Protein AF-X6MS01-F1 (afdb_monomer_lite)

Structure (mmCIF, N/CA/C/O backbone):
data_AF-X6MS01-F1
#
_entry.id   AF-X6MS01-F1
#
loop_
_atom_site.group_PDB
_atom_site.id
_atom_site.type_symbol
_atom_site.label_atom_id
_atom_site.label_alt_id
_atom_site.label_comp_id
_atom_site.label_asym_id
_a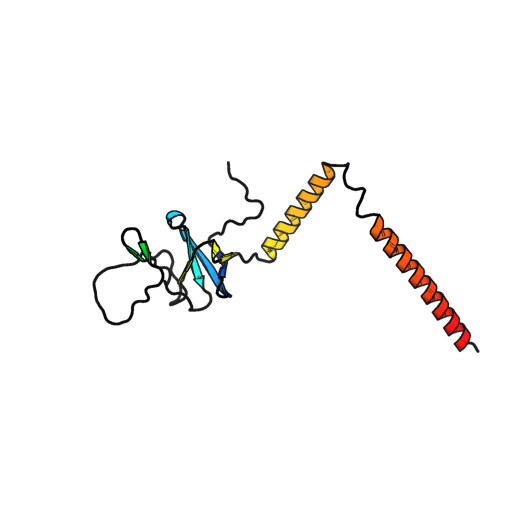tom_site.label_entity_id
_atom_site.label_seq_id
_atom_site.pdbx_PDB_ins_code
_atom_site.Cartn_x
_atom_site.Cartn_y
_atom_site.Cartn_z
_atom_site.occupancy
_atom_site.B_iso_or_equiv
_atom_site.auth_seq_id
_atom_site.auth_comp_id
_atom_site.auth_asym_id
_atom_site.auth_atom_id
_atom_site.pdbx_PDB_model_num
ATOM 1 N N . MET A 1 1 ? 0.093 26.700 7.034 1.00 31.91 1 MET A N 1
ATOM 2 C CA . MET A 1 1 ? -1.036 26.117 7.789 1.00 31.91 1 MET A CA 1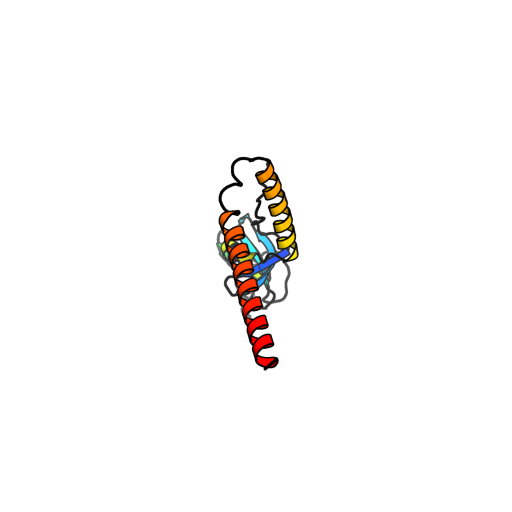
ATOM 3 C C . MET A 1 1 ? -1.090 24.646 7.420 1.00 31.91 1 MET A C 1
ATOM 5 O O . MET A 1 1 ? -1.590 24.318 6.355 1.00 31.91 1 MET A O 1
ATOM 9 N N . TYR A 1 2 ? -0.451 23.788 8.216 1.00 30.64 2 TYR A N 1
ATOM 10 C CA . TYR A 1 2 ? -0.435 22.348 7.961 1.00 30.64 2 TYR A CA 1
ATOM 11 C C . TYR A 1 2 ? -1.832 21.813 8.274 1.00 30.64 2 TYR A C 1
ATOM 13 O O . TYR A 1 2 ? -2.292 21.924 9.411 1.00 30.64 2 TYR A O 1
ATOM 21 N N . LYS A 1 3 ? -2.545 21.325 7.255 1.00 30.72 3 LYS A N 1
ATOM 22 C CA . LYS A 1 3 ? -3.757 20.538 7.476 1.00 30.72 3 LYS A CA 1
ATOM 23 C C . LYS A 1 3 ? -3.295 19.266 8.175 1.00 30.72 3 LYS A C 1
ATOM 25 O O . LYS A 1 3 ? -2.623 18.446 7.568 1.00 30.72 3 LYS A O 1
ATOM 30 N N . ILE A 1 4 ? -3.593 19.150 9.462 1.00 35.94 4 ILE A N 1
ATOM 31 C CA . ILE A 1 4 ? -3.446 17.886 10.175 1.00 35.94 4 ILE A CA 1
ATOM 32 C C . ILE A 1 4 ? -4.498 16.974 9.547 1.00 35.94 4 ILE A C 1
ATOM 34 O O . ILE A 1 4 ? -5.683 17.199 9.781 1.00 35.94 4 ILE A O 1
ATOM 38 N N . ASP A 1 5 ? -4.094 16.037 8.686 1.00 46.25 5 ASP A N 1
ATOM 39 C CA . ASP A 1 5 ? -4.987 14.988 8.193 1.00 46.25 5 ASP A CA 1
ATOM 40 C C . ASP A 1 5 ? -5.315 14.069 9.383 1.00 46.25 5 ASP A C 1
ATOM 42 O O . ASP A 1 5 ? -4.438 13.327 9.838 1.00 46.25 5 ASP A O 1
ATOM 46 N N . PRO A 1 6 ? -6.537 14.126 9.948 1.00 44.81 6 PRO A N 1
ATOM 47 C CA . PRO A 1 6 ? -6.868 13.404 11.175 1.00 44.81 6 PRO A CA 1
ATOM 48 C C . PRO A 1 6 ? -6.828 11.879 10.999 1.00 44.81 6 PRO A C 1
ATOM 50 O O . PRO A 1 6 ? -6.819 11.153 11.993 1.00 44.81 6 PRO A O 1
ATOM 53 N N . TYR A 1 7 ? -6.767 11.386 9.758 1.00 52.34 7 TYR A N 1
ATOM 54 C CA . TYR A 1 7 ? -6.706 9.958 9.455 1.00 52.34 7 TYR A CA 1
ATOM 55 C C . TYR A 1 7 ? -5.285 9.461 9.141 1.00 52.34 7 TYR A C 1
ATOM 57 O O . TYR A 1 7 ? -5.039 8.249 9.201 1.00 52.34 7 TYR A O 1
ATOM 65 N N . ASN A 1 8 ? -4.326 10.371 8.912 1.00 57.28 8 ASN A N 1
ATOM 66 C CA . ASN A 1 8 ? -2.990 10.058 8.393 1.00 57.28 8 ASN A CA 1
ATOM 67 C C . ASN A 1 8 ? -3.093 9.094 7.193 1.00 57.28 8 ASN A C 1
ATOM 69 O O . ASN A 1 8 ? -2.622 7.948 7.244 1.00 57.28 8 ASN A O 1
ATOM 73 N N . THR A 1 9 ? -3.853 9.534 6.187 1.00 61.75 9 THR A N 1
ATOM 74 C CA . THR A 1 9 ? -4.124 8.809 4.935 1.00 61.75 9 THR A CA 1
ATOM 75 C C . THR A 1 9 ? -3.009 9.023 3.923 1.00 61.75 9 THR A C 1
ATOM 77 O O . THR A 1 9 ? -2.893 8.264 2.962 1.00 61.75 9 THR A O 1
ATOM 80 N N . GLU A 1 10 ? -2.203 10.064 4.132 1.00 72.69 10 GLU A N 1
ATOM 81 C CA . GLU A 1 10 ? -1.017 10.318 3.336 1.00 72.69 10 GLU A CA 1
ATOM 82 C C . GLU A 1 10 ? -0.037 9.164 3.500 1.00 72.69 10 GLU A C 1
ATOM 84 O O . GLU A 1 10 ? 0.295 8.709 4.594 1.00 72.69 10 GLU A O 1
ATOM 89 N N . VAL A 1 11 ? 0.351 8.649 2.348 1.00 81.06 11 VAL A N 1
ATOM 90 C CA . VAL A 1 11 ? 1.223 7.507 2.206 1.00 81.06 11 VAL A CA 1
ATOM 91 C C . VAL A 1 11 ? 2.662 8.014 2.279 1.00 81.06 11 VAL A C 1
ATOM 93 O O . VAL A 1 11 ? 3.044 8.895 1.509 1.00 81.06 11 VAL A O 1
ATOM 96 N N . THR A 1 12 ? 3.454 7.466 3.196 1.00 87.75 12 THR A N 1
ATOM 97 C CA . THR A 1 12 ? 4.813 7.930 3.493 1.00 87.75 12 THR A CA 1
ATOM 98 C C . THR A 1 12 ? 5.867 6.862 3.212 1.00 87.75 12 THR A C 1
ATOM 100 O O . THR A 1 12 ? 5.582 5.668 3.111 1.00 87.75 12 THR A O 1
ATOM 103 N N . GLU A 1 13 ? 7.118 7.290 3.045 1.00 89.56 13 GLU A N 1
ATOM 104 C CA . GLU A 1 13 ? 8.241 6.365 2.898 1.00 89.56 13 GLU A CA 1
ATOM 105 C C . GLU A 1 13 ? 8.383 5.471 4.138 1.00 89.56 13 GLU A C 1
ATOM 107 O O . GLU A 1 13 ? 8.325 5.933 5.276 1.00 89.56 13 GLU A O 1
ATOM 112 N N . GLY A 1 14 ? 8.578 4.173 3.909 1.00 88.38 14 GLY A N 1
ATOM 113 C CA . GLY A 1 14 ? 8.641 3.151 4.951 1.00 88.38 14 GLY A CA 1
ATOM 114 C C . GLY A 1 14 ? 7.295 2.522 5.313 1.00 88.38 14 GLY A C 1
ATOM 115 O O . GLY A 1 14 ? 7.298 1.486 5.980 1.00 88.38 14 GLY A O 1
ATOM 116 N N . ASP A 1 15 ? 6.166 3.069 4.849 1.00 89.62 15 ASP A N 1
ATOM 117 C CA . ASP A 1 15 ? 4.865 2.434 5.058 1.00 89.62 15 ASP A CA 1
ATOM 118 C C . ASP A 1 15 ? 4.795 1.067 4.370 1.00 89.62 15 ASP A C 1
ATOM 120 O O . ASP A 1 15 ? 5.249 0.880 3.235 1.00 89.62 15 ASP A O 1
ATOM 124 N N . VAL A 1 16 ? 4.174 0.113 5.063 1.00 90.31 16 VAL A N 1
ATOM 125 C CA . VAL A 1 16 ? 3.817 -1.183 4.490 1.00 90.31 16 VAL A CA 1
ATOM 126 C C . VAL A 1 16 ? 2.505 -1.022 3.735 1.00 90.31 16 VAL A C 1
ATOM 128 O O . VAL A 1 16 ? 1.527 -0.479 4.256 1.00 90.31 16 VAL A O 1
ATOM 131 N N . VAL A 1 17 ? 2.469 -1.508 2.503 1.00 91.94 17 VAL A N 1
ATOM 132 C CA . VAL A 1 17 ? 1.311 -1.403 1.621 1.00 91.94 17 VAL A CA 1
ATOM 133 C C . VAL A 1 17 ? 0.954 -2.740 1.000 1.00 91.94 17 VAL A C 1
ATOM 135 O O . VAL A 1 17 ? 1.810 -3.583 0.730 1.00 91.94 17 VAL A O 1
ATOM 138 N N . LEU A 1 18 ? -0.339 -2.906 0.750 1.00 91.12 18 LEU A N 1
ATOM 139 C CA . LEU A 1 18 ? -0.907 -3.981 -0.040 1.00 91.12 18 LEU A CA 1
ATOM 140 C C . LEU A 1 18 ? -1.267 -3.432 -1.420 1.00 91.12 18 LEU A C 1
ATOM 142 O O . LEU A 1 18 ? -1.999 -2.448 -1.531 1.00 91.12 18 LEU A O 1
ATOM 146 N N . LEU A 1 19 ? -0.763 -4.063 -2.471 1.00 88.50 19 LEU A N 1
ATOM 147 C CA . LEU A 1 19 ? -1.147 -3.762 -3.842 1.00 88.50 19 LEU A CA 1
ATOM 148 C C . LEU A 1 19 ? -2.464 -4.463 -4.187 1.00 88.50 19 LEU A C 1
ATOM 150 O O . LEU A 1 19 ? -2.806 -5.510 -3.635 1.00 88.50 19 LEU A O 1
ATOM 154 N N . SER A 1 20 ? -3.160 -3.938 -5.194 1.00 78.00 20 SER A N 1
ATOM 155 C CA . SER A 1 20 ? -4.381 -4.551 -5.748 1.00 78.00 20 SER A CA 1
ATOM 156 C C . SER A 1 20 ? -4.183 -6.005 -6.217 1.00 78.00 20 SER A C 1
ATOM 158 O O . SER A 1 20 ? -5.127 -6.789 -6.236 1.00 78.00 20 SER A O 1
ATOM 160 N N . SER A 1 21 ? -2.948 -6.388 -6.555 1.00 77.75 21 SER A N 1
ATOM 161 C CA . SER A 1 21 ? -2.541 -7.752 -6.918 1.00 77.75 21 SER A CA 1
ATOM 162 C C . SER A 1 21 ? -2.315 -8.689 -5.721 1.00 77.75 21 SER A C 1
ATOM 164 O O . SER A 1 21 ? -1.787 -9.780 -5.911 1.00 77.75 21 SER A O 1
ATOM 166 N N . GLN A 1 22 ? -2.676 -8.274 -4.500 1.00 81.75 22 GLN A N 1
ATOM 167 C CA . GLN A 1 22 ? -2.389 -8.969 -3.234 1.00 81.75 22 GLN A CA 1
ATOM 168 C C . GLN A 1 22 ? -0.894 -9.076 -2.887 1.00 81.75 22 GLN A C 1
ATOM 170 O O . GLN A 1 22 ? -0.530 -9.742 -1.921 1.00 81.75 22 GLN A O 1
ATOM 175 N N . ALA A 1 23 ? -0.023 -8.393 -3.632 1.00 88.50 23 ALA A N 1
ATOM 176 C CA . ALA A 1 23 ? 1.387 -8.296 -3.289 1.00 88.50 23 ALA A CA 1
ATOM 177 C C . ALA A 1 23 ? 1.583 -7.313 -2.127 1.00 88.50 23 ALA A C 1
ATOM 179 O O . ALA A 1 23 ? 1.001 -6.227 -2.116 1.00 88.50 23 ALA A O 1
ATOM 180 N N . ILE A 1 24 ? 2.423 -7.682 -1.165 1.00 92.81 24 ILE A N 1
ATOM 181 C CA . ILE A 1 24 ? 2.811 -6.817 -0.050 1.00 92.81 24 ILE A CA 1
ATOM 182 C C . ILE A 1 24 ? 4.160 -6.181 -0.377 1.00 92.81 24 ILE A C 1
ATOM 184 O O . ILE A 1 24 ? 5.047 -6.818 -0.954 1.00 92.81 24 ILE A O 1
ATOM 188 N N . GLY A 1 25 ? 4.321 -4.916 -0.009 1.00 92.88 25 GLY A N 1
ATOM 189 C CA . GLY A 1 25 ? 5.578 -4.207 -0.169 1.00 92.88 25 GLY A CA 1
ATOM 190 C C . GLY A 1 25 ? 5.742 -3.065 0.817 1.00 92.88 25 GLY A C 1
ATOM 191 O O . GLY A 1 25 ? 4.850 -2.757 1.606 1.00 92.88 25 GLY A O 1
ATOM 192 N N . ILE A 1 26 ? 6.910 -2.443 0.756 1.00 93.19 26 ILE A N 1
ATOM 193 C CA . ILE A 1 26 ? 7.267 -1.263 1.536 1.00 93.19 26 ILE A CA 1
ATOM 194 C C . ILE A 1 26 ? 7.555 -0.101 0.603 1.00 93.19 26 ILE A C 1
ATOM 196 O O . ILE A 1 26 ? 8.189 -0.259 -0.445 1.00 93.19 26 ILE A O 1
ATOM 200 N N . ILE A 1 27 ? 7.107 1.084 0.984 1.00 93.69 27 ILE A N 1
ATOM 201 C CA . ILE A 1 27 ? 7.335 2.280 0.182 1.00 93.69 27 ILE A CA 1
ATOM 202 C C . ILE A 1 27 ? 8.769 2.737 0.353 1.00 93.69 27 ILE A C 1
ATOM 204 O O . ILE A 1 27 ? 9.251 2.929 1.469 1.00 93.69 27 ILE A O 1
ATOM 208 N N . ARG A 1 28 ? 9.454 2.922 -0.771 1.00 93.44 28 ARG A N 1
ATOM 209 C CA . ARG A 1 28 ? 10.830 3.418 -0.813 1.00 93.44 28 ARG A CA 1
ATOM 210 C C . ARG A 1 28 ? 10.920 4.864 -1.253 1.00 93.44 28 ARG A C 1
ATOM 212 O O . ARG A 1 28 ? 11.859 5.536 -0.858 1.00 93.44 28 ARG A O 1
ATOM 219 N N . THR A 1 29 ? 9.989 5.316 -2.088 1.00 91.38 29 THR A N 1
ATOM 220 C CA . THR A 1 29 ? 10.001 6.680 -2.615 1.00 91.38 29 THR A CA 1
ATOM 221 C C . THR A 1 29 ? 8.606 7.110 -3.056 1.00 91.38 29 THR A C 1
ATOM 223 O O . THR A 1 29 ? 7.817 6.287 -3.530 1.00 91.38 29 THR A O 1
ATOM 226 N N . VAL A 1 30 ? 8.312 8.403 -2.946 1.00 89.69 30 VAL A N 1
ATOM 227 C CA . VAL A 1 30 ? 7.090 9.019 -3.476 1.00 89.69 30 VAL A CA 1
ATOM 228 C C . VAL A 1 30 ? 7.482 10.085 -4.498 1.00 89.69 30 VAL A C 1
ATOM 230 O O . VAL A 1 30 ? 8.241 11.004 -4.206 1.00 89.69 30 VAL A O 1
ATOM 233 N N . LEU A 1 31 ? 6.978 9.958 -5.725 1.00 85.50 31 LEU A N 1
ATOM 234 C CA . LEU A 1 31 ? 7.238 10.883 -6.825 1.00 85.50 31 LEU A CA 1
ATOM 235 C C . LEU A 1 31 ? 5.998 11.747 -7.047 1.00 85.50 31 LEU A C 1
ATOM 237 O O . LEU A 1 31 ? 5.147 11.426 -7.878 1.00 85.50 31 LEU A O 1
ATOM 241 N N . GLU A 1 32 ? 5.912 12.869 -6.336 1.00 80.44 32 GLU A N 1
ATOM 242 C CA . GLU A 1 32 ? 4.779 13.803 -6.431 1.00 80.44 32 GLU A CA 1
ATOM 243 C C . GLU A 1 32 ? 4.571 14.334 -7.856 1.00 80.44 32 GLU A C 1
ATOM 245 O O . GLU A 1 32 ? 3.446 14.393 -8.351 1.00 80.44 32 GLU A O 1
ATOM 250 N N . THR A 1 33 ? 5.663 14.655 -8.555 1.00 77.06 33 THR A N 1
ATOM 251 C CA . THR A 1 33 ? 5.632 15.212 -9.918 1.00 77.06 33 THR A CA 1
ATOM 252 C C . THR A 1 33 ? 5.064 14.247 -10.952 1.00 77.06 33 THR A C 1
ATOM 254 O O . THR A 1 33 ? 4.485 14.683 -11.944 1.00 77.06 33 THR A O 1
ATOM 257 N N . ALA A 1 34 ? 5.219 12.944 -10.723 1.00 77.56 34 ALA A N 1
ATOM 258 C CA . ALA A 1 34 ? 4.733 11.892 -11.606 1.00 77.56 34 ALA A CA 1
ATOM 259 C C . ALA A 1 34 ? 3.487 11.175 -11.053 1.00 77.56 34 ALA A C 1
ATOM 261 O O . ALA A 1 34 ? 2.941 10.318 -11.741 1.00 77.56 34 ALA A O 1
ATOM 262 N N . GLN A 1 35 ? 3.040 11.522 -9.838 1.00 81.88 35 GLN A N 1
ATOM 263 C CA . GLN A 1 35 ? 1.971 10.844 -9.091 1.00 81.88 35 GLN A CA 1
ATOM 264 C C . GLN A 1 35 ? 2.196 9.330 -8.946 1.00 81.88 35 GLN A C 1
ATOM 266 O O . GLN A 1 35 ? 1.280 8.522 -9.121 1.00 81.88 35 GLN A O 1
ATOM 271 N N . LEU A 1 36 ? 3.434 8.943 -8.630 1.00 86.19 36 LEU A N 1
ATOM 272 C CA . LEU A 1 36 ? 3.825 7.544 -8.462 1.00 86.19 36 LEU A CA 1
ATOM 273 C C . LEU A 1 36 ? 4.387 7.270 -7.085 1.00 86.19 36 LEU A C 1
ATOM 275 O O . LEU A 1 36 ? 5.026 8.122 -6.473 1.00 86.19 36 LEU A O 1
ATOM 279 N N . VAL A 1 37 ? 4.261 6.017 -6.680 1.00 90.06 37 VAL A N 1
ATOM 280 C CA . VAL A 1 37 ? 4.871 5.470 -5.480 1.00 90.06 37 VAL A CA 1
ATOM 281 C C . VAL A 1 37 ? 5.796 4.335 -5.898 1.00 90.06 37 VAL A C 1
ATOM 283 O O . VAL A 1 37 ? 5.377 3.398 -6.580 1.00 90.06 37 VAL A O 1
ATOM 286 N N . GLY A 1 38 ? 7.067 4.444 -5.522 1.00 91.81 38 GLY A N 1
ATOM 287 C CA . GLY A 1 38 ? 8.060 3.395 -5.699 1.00 91.81 38 GLY A CA 1
ATOM 288 C C . GLY A 1 38 ? 8.057 2.451 -4.504 1.00 91.81 38 GLY A C 1
ATOM 289 O O . GLY A 1 38 ? 8.245 2.878 -3.362 1.00 91.81 38 GLY A O 1
ATOM 290 N N . ILE A 1 39 ? 7.837 1.170 -4.776 1.00 92.50 39 ILE A N 1
ATOM 291 C CA . ILE A 1 39 ? 7.603 0.137 -3.769 1.00 92.50 39 ILE A CA 1
ATOM 292 C C . ILE A 1 39 ? 8.615 -0.985 -3.964 1.00 92.50 39 ILE A C 1
ATOM 294 O O . ILE A 1 39 ? 8.849 -1.442 -5.085 1.00 92.50 39 ILE A O 1
ATOM 298 N N . GLU A 1 40 ? 9.188 -1.444 -2.858 1.00 94.88 40 GLU A N 1
ATOM 299 C CA . GLU A 1 40 ? 9.913 -2.706 -2.800 1.00 94.88 40 GLU A CA 1
ATOM 300 C C . GLU A 1 40 ? 8.965 -3.805 -2.318 1.00 94.88 40 GLU A C 1
ATOM 302 O O . GLU A 1 40 ? 8.506 -3.801 -1.176 1.00 94.88 40 GLU A O 1
ATOM 307 N N . LEU A 1 41 ? 8.650 -4.730 -3.215 1.00 92.62 41 LEU A N 1
ATOM 308 C CA . LEU A 1 41 ? 7.812 -5.88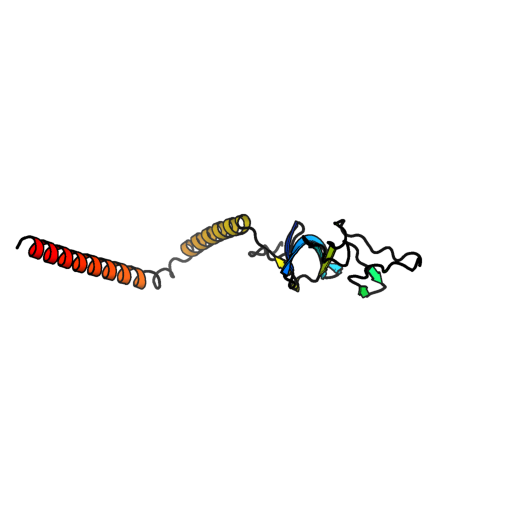9 -2.952 1.00 92.62 41 LEU A CA 1
ATOM 309 C C . LEU A 1 41 ? 8.565 -6.928 -2.123 1.00 92.62 41 LEU A C 1
ATOM 311 O O . LEU A 1 41 ? 9.776 -7.108 -2.265 1.00 92.62 41 LEU A O 1
ATOM 315 N N . THR A 1 42 ? 7.825 -7.645 -1.280 1.00 92.75 42 THR A N 1
ATOM 316 C CA . THR A 1 42 ? 8.359 -8.796 -0.540 1.00 92.75 42 THR A CA 1
ATOM 317 C C . THR A 1 42 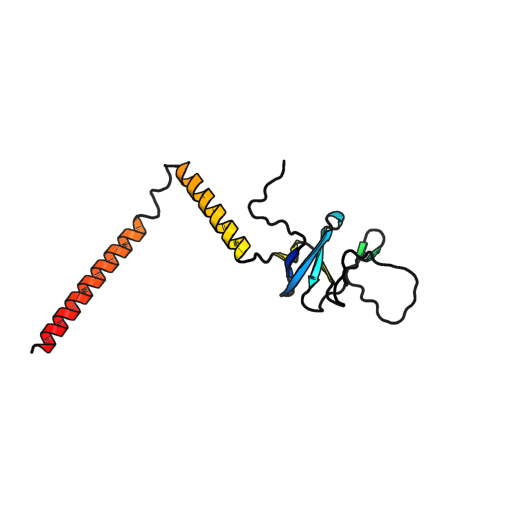? 8.729 -9.942 -1.484 1.00 92.75 42 THR A C 1
ATOM 319 O O . THR A 1 42 ? 9.786 -10.553 -1.323 1.00 92.75 42 THR A O 1
ATOM 322 N N . ASP A 1 43 ? 7.892 -10.179 -2.495 1.00 89.75 43 ASP A N 1
ATOM 323 C CA . ASP A 1 43 ? 8.068 -11.233 -3.492 1.00 89.75 43 ASP A CA 1
ATOM 324 C C . ASP A 1 43 ? 8.638 -10.684 -4.812 1.00 89.75 43 ASP A C 1
ATOM 326 O O . ASP A 1 43 ? 8.432 -9.508 -5.135 1.00 89.75 43 ASP A O 1
ATOM 330 N N . PRO A 1 44 ? 9.338 -11.515 -5.611 1.00 89.19 44 PRO A N 1
ATOM 331 C CA . PRO A 1 44 ? 9.984 -11.101 -6.855 1.00 89.19 44 PRO A CA 1
ATOM 332 C C . PRO A 1 44 ? 8.983 -10.934 -8.023 1.00 89.19 44 PRO A C 1
ATOM 334 O O . PRO A 1 44 ? 9.068 -11.624 -9.040 1.00 89.19 44 PRO A O 1
ATOM 337 N N . LEU A 1 45 ? 8.002 -10.042 -7.854 1.00 86.94 45 LEU A N 1
ATOM 338 C CA . LEU A 1 45 ? 6.921 -9.732 -8.807 1.00 86.94 45 LEU A CA 1
ATOM 339 C C . LEU A 1 45 ? 7.030 -8.322 -9.423 1.00 86.94 45 LEU A C 1
ATOM 341 O O . LEU A 1 45 ? 6.140 -7.870 -10.141 1.00 86.94 45 LEU A O 1
ATOM 345 N N . GLY A 1 46 ? 8.102 -7.610 -9.102 1.00 84.12 46 GLY A N 1
ATOM 346 C CA . GLY A 1 46 ? 8.447 -6.290 -9.605 1.00 84.12 46 GLY A CA 1
ATOM 347 C C . GLY A 1 46 ? 9.002 -6.336 -11.025 1.00 84.12 46 GLY A C 1
ATOM 348 O O . GLY A 1 46 ? 9.548 -7.339 -11.477 1.00 84.12 46 GLY A O 1
ATOM 349 N N . ASN A 1 47 ? 8.854 -5.217 -11.727 1.00 83.88 47 ASN A N 1
ATOM 350 C CA . ASN A 1 47 ? 9.218 -5.068 -13.136 1.00 83.88 47 ASN A CA 1
ATOM 351 C C . ASN A 1 47 ? 10.238 -3.947 -13.384 1.00 83.88 47 ASN A C 1
ATOM 353 O O . ASN A 1 47 ? 10.694 -3.768 -14.513 1.00 83.88 47 ASN A O 1
ATOM 357 N N . SER A 1 48 ? 10.550 -3.149 -12.360 1.00 79.62 48 SER A N 1
ATOM 358 C CA . SER A 1 48 ? 11.293 -1.901 -12.511 1.00 79.62 48 SER A CA 1
ATOM 359 C C . SER A 1 48 ? 12.607 -1.878 -11.736 1.00 79.62 48 SER A C 1
ATOM 361 O O . SER A 1 48 ? 13.475 -1.068 -12.054 1.00 79.62 48 SER A O 1
ATOM 363 N N . ASP A 1 49 ? 12.775 -2.736 -10.726 1.00 87.12 49 ASP A N 1
ATOM 364 C CA . ASP A 1 49 ? 13.967 -2.796 -9.863 1.00 87.12 49 ASP A CA 1
ATOM 365 C C . ASP A 1 49 ? 14.409 -1.422 -9.328 1.00 87.12 49 ASP A C 1
ATOM 367 O O . ASP A 1 49 ? 15.599 -1.119 -9.217 1.00 87.12 49 ASP A O 1
ATOM 371 N N . GLY A 1 50 ? 13.426 -0.565 -9.033 1.00 79.12 50 GLY A N 1
ATOM 372 C CA . GLY A 1 50 ? 13.635 0.788 -8.515 1.00 79.12 50 GLY A CA 1
ATOM 373 C C . GLY A 1 50 ? 14.069 1.814 -9.564 1.00 79.12 50 GLY A C 1
ATOM 374 O O . GLY A 1 50 ? 14.504 2.915 -9.212 1.00 79.12 50 GLY A O 1
ATOM 375 N N . LYS A 1 51 ? 13.930 1.484 -10.853 1.00 84.44 51 LYS A N 1
ATOM 376 C CA . LYS A 1 51 ? 14.273 2.346 -11.989 1.00 84.44 51 LYS A CA 1
ATOM 377 C C . LYS A 1 51 ? 13.030 2.784 -12.753 1.00 84.44 51 LYS A C 1
ATOM 379 O O . LYS A 1 51 ? 12.177 1.965 -13.079 1.00 84.44 51 LYS A O 1
ATOM 384 N N . VAL A 1 52 ? 12.963 4.061 -13.117 1.00 74.75 52 VAL A N 1
ATOM 385 C CA . VAL A 1 52 ? 11.941 4.574 -14.044 1.00 74.75 52 VAL A CA 1
ATOM 386 C C . VAL A 1 52 ? 12.609 4.999 -15.342 1.00 74.75 52 VAL A C 1
ATOM 388 O O . VAL A 1 52 ? 13.636 5.684 -15.341 1.00 74.75 52 VAL A O 1
ATOM 391 N N . PHE A 1 53 ? 12.006 4.613 -16.464 1.00 68.81 53 PHE A N 1
ATOM 392 C CA . PHE A 1 53 ? 12.410 5.074 -17.785 1.00 68.81 53 PHE A CA 1
ATOM 393 C C . PHE A 1 53 ? 11.455 6.182 -18.234 1.00 68.81 53 PHE A C 1
ATOM 395 O O . PHE A 1 53 ? 10.306 5.935 -18.598 1.00 68.81 53 PHE A O 1
ATOM 402 N N . CYS A 1 54 ? 11.939 7.421 -18.205 1.00 56.09 54 CYS A N 1
ATOM 403 C CA . CYS A 1 54 ? 11.224 8.566 -18.758 1.00 56.09 54 CYS A CA 1
ATOM 404 C C . CYS A 1 54 ? 11.705 8.817 -20.190 1.00 56.09 54 CYS A C 1
ATOM 406 O O . CYS A 1 54 ? 12.892 9.068 -20.405 1.00 56.09 54 CYS A O 1
ATOM 408 N N . VAL A 1 55 ? 10.795 8.796 -21.168 1.00 50.91 55 VAL A N 1
ATOM 409 C CA . VAL A 1 55 ? 11.079 9.244 -22.539 1.00 50.91 55 VAL A CA 1
ATOM 410 C C . VAL A 1 55 ? 10.159 10.418 -22.842 1.00 50.91 55 VAL A C 1
ATOM 412 O O . VAL A 1 55 ? 8.955 10.228 -22.938 1.00 50.91 55 VAL A O 1
ATOM 415 N N . LEU A 1 56 ? 10.736 11.623 -22.956 1.00 43.53 56 LEU A N 1
ATOM 416 C CA . LEU A 1 56 ? 10.119 12.845 -23.505 1.00 43.53 56 LEU A CA 1
ATOM 417 C C . LEU A 1 56 ? 8.586 12.922 -23.328 1.00 43.53 56 LEU A C 1
ATOM 419 O O . LEU A 1 56 ? 7.833 12.798 -24.290 1.00 43.53 56 LEU A O 1
ATOM 423 N N . GLY A 1 57 ? 8.130 13.105 -22.085 1.00 50.41 57 GLY A N 1
ATOM 424 C CA . GLY A 1 57 ? 6.713 13.318 -21.756 1.00 50.41 57 GLY A CA 1
ATOM 425 C C . GLY A 1 57 ? 5.881 12.060 -21.481 1.00 50.41 57 GLY A C 1
ATOM 426 O O . GLY A 1 57 ? 4.749 12.192 -21.029 1.00 50.41 57 GLY A O 1
ATOM 427 N N . PHE A 1 58 ? 6.431 10.858 -21.674 1.00 49.66 58 PHE A N 1
ATOM 428 C CA . PHE A 1 58 ? 5.767 9.591 -21.362 1.00 49.66 58 PHE A CA 1
ATOM 429 C C . PHE A 1 58 ? 6.619 8.762 -20.394 1.00 49.66 58 PHE A C 1
ATOM 431 O O . PHE A 1 58 ? 7.788 8.458 -20.659 1.00 49.66 58 PHE A O 1
ATOM 438 N N . VAL A 1 59 ? 6.033 8.401 -19.251 1.00 53.41 59 VAL A N 1
ATOM 439 C CA . VAL A 1 59 ? 6.663 7.513 -18.270 1.00 53.41 59 VAL A CA 1
ATOM 440 C C . VAL A 1 59 ? 6.322 6.070 -18.637 1.00 53.41 59 VAL A C 1
ATOM 442 O O . VAL A 1 59 ? 5.148 5.704 -18.671 1.00 53.41 59 VAL A O 1
ATOM 445 N N . TRP A 1 60 ? 7.339 5.258 -18.934 1.00 55.53 60 TRP A N 1
ATOM 446 C CA . TRP A 1 60 ? 7.177 3.820 -19.158 1.00 55.53 60 TRP A CA 1
ATOM 447 C C . TRP A 1 60 ? 7.562 3.062 -17.886 1.00 55.53 60 TRP A C 1
ATOM 449 O O . TRP A 1 60 ? 8.681 3.198 -17.383 1.00 55.53 60 TRP A O 1
ATOM 459 N N . TYR A 1 61 ? 6.648 2.230 -17.386 1.00 54.97 61 TYR A N 1
ATOM 460 C CA . TYR A 1 61 ? 6.899 1.324 -16.264 1.00 54.97 61 TYR A CA 1
ATOM 461 C C . TYR A 1 61 ? 7.156 -0.086 -16.795 1.00 54.97 61 TYR A C 1
ATOM 463 O O . TYR A 1 61 ? 6.353 -0.610 -17.561 1.00 54.97 61 TYR A O 1
ATOM 471 N N . GLY A 1 62 ? 8.258 -0.708 -16.371 1.00 55.19 62 GLY A N 1
ATOM 472 C CA . GLY A 1 62 ? 8.429 -2.156 -16.503 1.00 55.19 62 GLY A CA 1
ATOM 473 C C . GLY A 1 62 ? 8.968 -2.689 -17.831 1.00 55.19 62 GLY A C 1
ATOM 474 O O . GLY A 1 62 ? 8.448 -3.680 -18.334 1.00 55.19 62 GLY A O 1
ATOM 475 N N . CYS A 1 63 ? 10.018 -2.091 -18.400 1.00 44.53 63 CYS A N 1
ATOM 476 C CA . CYS A 1 63 ? 10.754 -2.742 -19.487 1.00 44.53 63 CYS A CA 1
ATOM 477 C C . CYS A 1 63 ? 11.925 -3.543 -18.898 1.00 44.53 63 CYS A C 1
ATOM 479 O O . CYS A 1 63 ? 13.034 -3.023 -18.755 1.00 44.53 63 CYS A O 1
ATOM 481 N N . GLU A 1 64 ? 11.671 -4.800 -18.519 1.00 46.41 64 GLU A N 1
ATOM 482 C CA . GLU A 1 64 ? 12.750 -5.748 -18.244 1.00 46.41 64 GLU A CA 1
ATOM 483 C C . GLU A 1 64 ? 13.525 -5.982 -19.542 1.00 46.41 64 GLU A C 1
ATOM 485 O O . GLU A 1 64 ? 12.983 -6.357 -20.585 1.00 46.41 64 GLU A O 1
ATOM 490 N N . GLN A 1 65 ? 14.819 -5.698 -19.481 1.00 49.25 65 GLN A N 1
ATOM 491 C CA . GLN A 1 65 ? 15.725 -5.818 -20.603 1.00 49.25 65 GLN A CA 1
ATOM 492 C C . GLN A 1 65 ? 15.855 -7.293 -20.995 1.00 49.25 65 GLN A C 1
ATOM 494 O O . GLN A 1 65 ? 16.592 -8.050 -20.369 1.00 49.25 65 GLN A O 1
ATOM 499 N N . GLY A 1 66 ? 15.159 -7.692 -22.061 1.00 40.56 66 GLY A N 1
ATOM 500 C CA . GLY A 1 66 ? 15.455 -8.934 -22.760 1.00 40.56 66 GLY A CA 1
ATOM 501 C C . GLY A 1 66 ? 16.926 -8.933 -23.172 1.00 40.56 66 GLY A C 1
ATOM 502 O O . GLY A 1 66 ? 17.394 -8.021 -23.865 1.00 40.56 66 GLY A O 1
ATOM 503 N N . GLU A 1 67 ? 17.673 -9.938 -22.718 1.00 44.59 67 GLU A N 1
ATOM 504 C CA . GLU A 1 67 ? 19.013 -10.209 -23.221 1.00 44.59 67 GLU A CA 1
ATOM 505 C C . GLU A 1 67 ? 18.977 -10.223 -24.754 1.00 44.59 67 GLU A C 1
ATOM 507 O O . GLU A 1 67 ? 18.089 -10.829 -25.355 1.00 44.59 67 GLU A O 1
ATOM 512 N N . LYS A 1 68 ? 19.988 -9.590 -25.369 1.00 41.16 68 LYS A N 1
ATOM 513 C CA . LYS A 1 68 ? 20.205 -9.388 -26.819 1.00 41.16 68 LYS A CA 1
ATOM 514 C C . LYS A 1 68 ? 19.709 -8.051 -27.385 1.00 41.16 68 LYS A C 1
ATOM 516 O O . LYS A 1 68 ? 18.998 -8.028 -28.380 1.00 41.16 68 LYS A O 1
ATOM 521 N N . ASN A 1 69 ? 20.197 -6.926 -26.856 1.00 37.28 69 ASN A N 1
ATOM 522 C CA . ASN A 1 69 ? 20.731 -5.857 -27.714 1.00 37.28 69 ASN A CA 1
ATOM 523 C C . ASN A 1 69 ? 21.510 -4.806 -26.910 1.00 37.28 69 ASN A C 1
ATOM 525 O O . ASN A 1 69 ? 20.941 -3.981 -26.199 1.00 37.28 69 ASN A O 1
ATOM 529 N N . LYS A 1 70 ? 22.838 -4.795 -27.091 1.00 45.00 70 LYS A N 1
ATOM 530 C CA . LYS A 1 70 ? 23.725 -3.674 -26.747 1.00 45.00 70 LYS A CA 1
ATOM 531 C C . LYS A 1 70 ? 23.381 -2.474 -27.645 1.00 45.00 70 LYS A C 1
ATOM 533 O O . LYS A 1 70 ? 24.074 -2.214 -28.626 1.00 45.00 70 LYS A O 1
ATOM 538 N N . ARG A 1 71 ? 22.313 -1.737 -27.340 1.00 41.97 71 ARG A N 1
ATOM 539 C CA . ARG A 1 71 ? 22.110 -0.378 -27.862 1.00 41.97 71 ARG A CA 1
ATOM 540 C C . ARG A 1 71 ? 22.272 0.603 -26.707 1.00 41.97 71 ARG A C 1
ATOM 54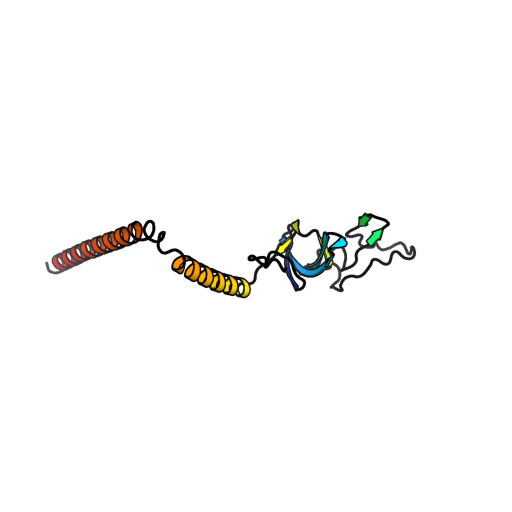2 O O . ARG A 1 71 ? 21.678 0.446 -25.649 1.00 41.97 71 ARG A O 1
ATOM 549 N N . LYS A 1 72 ? 23.201 1.533 -26.906 1.00 40.38 72 LYS A N 1
ATOM 550 C CA . LYS A 1 72 ? 23.725 2.479 -25.923 1.00 40.38 72 LYS A CA 1
ATOM 551 C C . LYS A 1 72 ? 22.598 3.307 -25.287 1.00 40.38 72 LYS A C 1
ATOM 553 O O . LYS A 1 72 ? 21.885 3.996 -26.002 1.00 40.38 72 LYS A O 1
ATOM 558 N N . GLY A 1 73 ? 22.542 3.292 -23.955 1.00 43.28 73 GLY A N 1
ATOM 559 C CA . GLY A 1 73 ? 22.285 4.488 -23.150 1.00 43.28 73 GLY A CA 1
ATOM 560 C C . GLY A 1 73 ? 20.853 5.007 -23.063 1.00 43.28 73 GLY A C 1
ATOM 561 O O . GLY A 1 73 ? 20.639 6.188 -23.298 1.00 43.28 73 GLY A O 1
ATOM 562 N N . TYR A 1 74 ? 19.907 4.187 -22.613 1.00 48.94 74 TYR A N 1
ATOM 563 C CA . TYR A 1 74 ? 18.798 4.709 -21.809 1.00 48.94 74 TYR A CA 1
ATOM 564 C C . TYR A 1 74 ? 19.058 4.253 -20.378 1.00 48.94 74 TYR A C 1
ATOM 566 O O . TYR A 1 74 ? 18.594 3.200 -19.961 1.00 48.94 74 TYR A O 1
ATOM 574 N N . ASN A 1 75 ? 19.902 4.979 -19.645 1.00 59.69 75 ASN A N 1
ATOM 575 C CA . ASN A 1 75 ? 20.064 4.717 -18.219 1.00 59.69 75 ASN A CA 1
ATOM 576 C C . ASN A 1 75 ? 18.803 5.255 -17.541 1.00 59.69 75 ASN A C 1
ATOM 578 O O . ASN A 1 75 ? 18.657 6.466 -17.395 1.00 59.69 75 ASN A O 1
ATOM 582 N N . GLY A 1 76 ? 17.867 4.364 -17.207 1.00 68.56 76 GLY A N 1
ATOM 583 C CA . GLY A 1 76 ? 16.726 4.718 -16.367 1.00 68.56 76 GLY A CA 1
ATOM 584 C C . GLY A 1 76 ? 17.207 5.400 -15.085 1.00 68.56 76 GLY A C 1
ATOM 585 O O . GLY A 1 76 ? 18.292 5.094 -14.579 1.00 68.56 76 GLY A O 1
ATOM 586 N N . ILE A 1 77 ? 16.419 6.344 -14.578 1.00 80.44 77 ILE A N 1
ATOM 587 C CA . ILE A 1 77 ? 16.741 7.036 -13.330 1.00 80.44 77 ILE A CA 1
ATOM 588 C C . ILE A 1 77 ? 16.475 6.055 -12.192 1.00 80.44 77 ILE A C 1
ATOM 590 O O . ILE A 1 77 ? 15.382 5.493 -12.093 1.00 80.44 77 ILE A O 1
ATOM 594 N N . VAL A 1 78 ? 17.492 5.824 -11.363 1.00 85.50 78 VAL A N 1
ATOM 595 C CA . VAL A 1 78 ? 17.380 4.997 -10.159 1.00 85.50 78 VAL A CA 1
ATOM 596 C C . VAL A 1 78 ? 16.819 5.873 -9.047 1.00 85.50 78 VAL A C 1
ATOM 598 O O . VAL A 1 78 ? 17.442 6.871 -8.691 1.00 85.50 78 VAL A O 1
ATOM 601 N N . TYR A 1 79 ? 15.669 5.493 -8.498 1.00 86.44 79 TYR A N 1
ATOM 602 C CA . TYR A 1 79 ? 15.089 6.173 -7.337 1.00 86.44 79 TYR A CA 1
ATOM 603 C C . TYR A 1 79 ? 15.384 5.426 -6.037 1.00 86.44 79 TYR A C 1
ATOM 605 O O . TYR A 1 79 ? 15.575 6.052 -5.001 1.00 86.44 79 TYR A O 1
ATOM 613 N N . PHE A 1 80 ? 15.457 4.094 -6.085 1.00 90.06 80 PHE A N 1
ATOM 614 C CA . PHE A 1 80 ? 15.831 3.270 -4.938 1.00 90.06 80 PHE A CA 1
ATOM 615 C C . PHE A 1 80 ? 16.498 1.967 -5.384 1.00 90.06 80 PHE A C 1
ATOM 617 O O . PHE A 1 80 ? 16.351 1.531 -6.525 1.00 90.06 80 PHE A O 1
ATOM 624 N N . HIS A 1 81 ? 17.237 1.340 -4.471 1.00 89.19 81 HIS A N 1
ATOM 625 C CA . HIS A 1 81 ? 17.833 0.022 -4.675 1.00 89.19 81 HIS A CA 1
ATOM 626 C C . HIS A 1 81 ? 16.991 -1.049 -3.981 1.00 89.19 81 HIS A C 1
ATOM 628 O O . HIS A 1 81 ? 16.532 -0.846 -2.861 1.00 89.19 81 HIS A O 1
ATOM 634 N N . CYS A 1 82 ? 16.812 -2.193 -4.638 1.00 89.69 82 CYS A N 1
ATOM 635 C CA . CYS A 1 82 ? 16.090 -3.350 -4.113 1.00 89.69 82 CYS A CA 1
ATOM 636 C C . CYS A 1 82 ? 16.648 -4.647 -4.721 1.00 89.69 82 CYS A C 1
ATOM 638 O O . CYS A 1 82 ? 17.546 -4.614 -5.572 1.00 89.69 82 CYS A O 1
ATOM 640 N N . LYS A 1 83 ? 16.143 -5.798 -4.265 1.00 90.44 83 LYS A N 1
ATOM 641 C CA . LYS A 1 83 ? 16.468 -7.097 -4.872 1.00 90.44 83 LYS A CA 1
ATOM 642 C C . LYS A 1 83 ? 15.943 -7.178 -6.318 1.00 90.44 83 LYS A C 1
ATOM 644 O O . LYS A 1 83 ? 14.956 -6.514 -6.636 1.00 90.44 83 LYS A O 1
ATOM 649 N N . PRO A 1 84 ? 16.566 -8.003 -7.184 1.00 88.69 84 PRO A N 1
ATOM 650 C CA . PRO A 1 84 ? 16.068 -8.221 -8.538 1.00 88.69 84 PRO A CA 1
ATOM 651 C C . PRO A 1 84 ? 14.612 -8.683 -8.527 1.00 88.69 84 PRO A C 1
ATOM 653 O O . PRO A 1 84 ? 14.249 -9.559 -7.738 1.00 88.69 84 PRO A O 1
ATOM 656 N N . LYS A 1 85 ? 13.812 -8.113 -9.424 1.00 89.00 85 LYS A N 1
ATOM 657 C CA . LYS A 1 85 ? 12.367 -8.311 -9.544 1.00 89.00 85 LYS A CA 1
ATOM 658 C C . LYS A 1 85 ? 11.573 -7.900 -8.311 1.00 89.00 85 LYS A C 1
ATOM 660 O O . LYS A 1 85 ? 10.470 -8.387 -8.135 1.00 89.00 85 LYS A O 1
ATOM 665 N N . CYS A 1 86 ? 12.068 -7.024 -7.441 1.00 91.12 86 CYS A N 1
ATOM 666 C CA . CYS A 1 86 ? 11.288 -6.555 -6.283 1.00 91.12 86 CYS A CA 1
ATOM 667 C C . CYS A 1 86 ? 10.833 -5.100 -6.420 1.00 91.12 86 CYS A C 1
ATOM 669 O O . CYS A 1 86 ? 9.965 -4.665 -5.672 1.00 91.12 86 CYS A O 1
ATOM 671 N N . GLY A 1 87 ? 11.377 -4.332 -7.365 1.00 91.81 87 GLY A N 1
ATOM 672 C CA . GLY A 1 87 ? 10.991 -2.933 -7.544 1.00 91.81 87 GLY A CA 1
ATOM 673 C C . GLY A 1 87 ? 9.775 -2.772 -8.452 1.00 91.81 87 GLY A C 1
ATOM 674 O O . GLY A 1 87 ? 9.739 -3.342 -9.545 1.00 91.81 87 GLY A O 1
ATOM 675 N N . ILE A 1 88 ? 8.809 -1.957 -8.029 1.00 91.56 88 ILE A N 1
ATOM 676 C CA . ILE A 1 88 ? 7.668 -1.542 -8.855 1.00 91.56 88 ILE A CA 1
ATOM 677 C C . ILE A 1 88 ? 7.326 -0.067 -8.615 1.00 91.56 88 ILE A C 1
ATOM 679 O O . ILE A 1 88 ? 7.565 0.468 -7.535 1.00 91.56 88 ILE A O 1
ATOM 683 N N . PHE A 1 89 ? 6.766 0.589 -9.632 1.00 90.81 89 PHE A N 1
ATOM 684 C CA . PHE A 1 89 ? 6.109 1.888 -9.487 1.00 90.81 89 PHE A CA 1
ATOM 685 C C . PHE A 1 89 ? 4.629 1.739 -9.810 1.00 90.81 89 PHE A C 1
ATOM 687 O O . PHE A 1 89 ? 4.282 1.173 -10.846 1.00 90.81 89 PHE A O 1
ATOM 694 N N . VAL A 1 90 ? 3.780 2.253 -8.929 1.00 88.38 90 VAL A N 1
ATOM 695 C CA . VAL A 1 90 ? 2.317 2.213 -9.055 1.00 88.38 90 VAL A CA 1
ATOM 696 C C . VAL A 1 90 ? 1.728 3.567 -8.683 1.00 88.38 90 VAL A C 1
ATOM 698 O O . VAL A 1 90 ? 2.402 4.402 -8.072 1.00 88.38 90 VAL A O 1
ATOM 701 N N . ARG A 1 91 ? 0.470 3.807 -9.044 1.00 87.50 91 ARG A N 1
ATOM 702 C CA . ARG A 1 91 ? -0.259 5.003 -8.609 1.00 87.50 91 ARG A CA 1
ATOM 703 C C . ARG A 1 91 ? -0.758 4.835 -7.177 1.00 87.50 91 ARG A C 1
ATOM 705 O O . ARG A 1 91 ? -1.039 3.727 -6.725 1.00 87.50 91 ARG A O 1
ATOM 712 N N . SER A 1 92 ? -0.956 5.949 -6.477 1.00 83.69 92 SER A N 1
ATOM 713 C CA . SER A 1 92 ? -1.426 5.937 -5.083 1.00 83.69 92 SER A CA 1
ATOM 714 C C . SER A 1 92 ? -2.808 5.294 -4.894 1.00 83.69 92 SER A C 1
ATOM 716 O O . SER A 1 92 ? -3.129 4.867 -3.794 1.00 83.69 92 SER A O 1
ATOM 718 N N . ASN A 1 93 ? -3.632 5.199 -5.943 1.00 83.12 93 ASN A N 1
ATOM 719 C CA . ASN A 1 93 ? -4.935 4.525 -5.895 1.00 83.12 93 ASN A CA 1
ATOM 720 C C . ASN A 1 93 ? -4.856 2.996 -6.074 1.00 83.12 93 ASN A C 1
ATOM 722 O O . ASN A 1 93 ? -5.867 2.321 -5.914 1.00 83.12 93 ASN A O 1
ATOM 726 N N . GLU A 1 94 ? -3.687 2.451 -6.419 1.00 84.00 94 GLU A N 1
ATOM 727 C CA . GLU A 1 94 ? -3.465 1.009 -6.620 1.00 84.00 94 GLU A CA 1
ATOM 728 C C . GLU A 1 94 ? -2.951 0.316 -5.345 1.00 84.00 94 GLU A C 1
ATOM 730 O O . GLU A 1 94 ? -2.776 -0.910 -5.337 1.00 84.00 94 GLU A O 1
ATOM 735 N N . ILE A 1 95 ? -2.743 1.096 -4.276 1.00 87.00 95 ILE A N 1
ATOM 736 C CA . ILE A 1 95 ? -2.193 0.672 -2.988 1.00 87.00 95 ILE A CA 1
ATOM 737 C C . ILE A 1 95 ? -3.153 0.927 -1.830 1.00 87.00 95 ILE A C 1
ATOM 739 O O . ILE A 1 95 ? -3.894 1.907 -1.800 1.00 87.00 95 ILE A O 1
ATOM 743 N N . VAL A 1 96 ? -3.077 0.053 -0.834 1.00 88.50 96 VAL A N 1
ATOM 744 C CA . VAL A 1 96 ? -3.769 0.171 0.447 1.00 88.50 96 VAL A CA 1
ATOM 745 C C . VAL A 1 96 ? -2.721 0.165 1.552 1.00 88.50 96 VAL A C 1
ATOM 747 O O . VAL A 1 96 ? -1.956 -0.790 1.678 1.00 88.50 96 VAL A O 1
ATOM 750 N N . ARG A 1 97 ? -2.674 1.226 2.364 1.00 87.62 97 ARG A N 1
ATOM 751 C CA . ARG A 1 97 ? -1.753 1.312 3.503 1.00 87.62 97 ARG A CA 1
ATOM 752 C C . ARG A 1 97 ? -2.157 0.326 4.594 1.00 87.62 97 ARG A C 1
ATOM 754 O O . ARG A 1 97 ? -3.288 0.364 5.078 1.00 87.62 97 ARG A O 1
ATOM 761 N N . LEU A 1 98 ? -1.232 -0.545 4.985 1.00 83.12 98 LEU A N 1
ATOM 762 C CA . LEU A 1 98 ? -1.426 -1.469 6.094 1.00 83.12 98 LEU A CA 1
ATOM 763 C C . LEU A 1 98 ? -1.050 -0.756 7.393 1.00 83.12 98 LEU A C 1
ATOM 765 O O . LEU A 1 98 ? 0.117 -0.491 7.664 1.00 83.12 98 LEU A O 1
ATOM 769 N N . ILE A 1 99 ? -2.063 -0.426 8.192 1.00 80.69 99 ILE A N 1
ATOM 770 C CA . ILE A 1 99 ? -1.883 0.192 9.508 1.00 80.69 99 ILE A CA 1
ATOM 771 C C . ILE A 1 99 ? -1.425 -0.889 10.489 1.00 80.69 99 ILE A C 1
ATOM 773 O O . ILE A 1 99 ? -2.055 -1.945 10.591 1.00 80.69 99 ILE A O 1
ATOM 777 N N . THR A 1 100 ? -0.353 -0.629 11.238 1.00 79.81 100 THR A N 1
ATOM 778 C CA . THR A 1 100 ? 0.101 -1.565 12.273 1.00 79.81 100 THR A CA 1
ATOM 779 C C . THR A 1 100 ? -0.851 -1.570 13.475 1.00 79.81 100 THR A C 1
ATOM 781 O O . THR A 1 100 ? -1.484 -0.546 13.764 1.00 79.81 100 THR A O 1
ATOM 784 N N . PRO A 1 101 ? -0.952 -2.680 14.231 1.00 79.50 101 PRO A N 1
ATOM 785 C CA . PRO A 1 101 ? -1.750 -2.721 15.456 1.00 79.50 101 PRO A CA 1
ATOM 786 C C . PRO A 1 101 ? -1.375 -1.614 16.451 1.00 79.50 101 PRO A C 1
ATOM 788 O O . PRO A 1 101 ? -2.249 -1.040 17.096 1.00 79.50 101 PRO A O 1
ATOM 791 N N . GLU A 1 102 ? -0.095 -1.251 16.547 1.00 83.31 102 GLU A N 1
ATOM 792 C CA . GLU A 1 102 ? 0.386 -0.190 17.436 1.00 83.31 102 GLU A CA 1
ATOM 793 C C . GLU A 1 102 ? -0.067 1.202 16.979 1.00 83.31 102 GLU A C 1
ATOM 795 O O . GLU A 1 102 ? -0.460 2.027 17.810 1.00 83.31 102 GLU A O 1
ATOM 800 N N . GLU A 1 103 ? -0.015 1.485 15.673 1.00 80.50 103 GLU A N 1
ATOM 801 C CA . GLU A 1 103 ? -0.518 2.746 15.116 1.00 80.50 103 GLU A CA 1
ATOM 802 C C . GLU A 1 103 ? -2.039 2.836 15.301 1.00 80.50 103 GLU A C 1
ATOM 804 O O . GLU A 1 103 ? -2.553 3.877 15.724 1.00 80.50 103 GLU A O 1
ATOM 809 N N . LEU A 1 104 ? -2.749 1.728 15.078 1.00 81.69 104 LEU A N 1
ATOM 810 C CA . LEU A 1 104 ? -4.189 1.631 15.294 1.00 81.69 104 LEU A CA 1
ATOM 811 C C . LEU A 1 104 ? -4.559 1.889 16.762 1.00 81.69 104 LEU A C 1
ATOM 813 O O . LEU A 1 104 ? -5.425 2.717 17.040 1.00 81.69 104 LEU A O 1
ATOM 817 N N . LEU A 1 105 ? -3.870 1.248 17.710 1.00 85.75 105 LEU A N 1
ATOM 818 C CA . LEU A 1 105 ? -4.106 1.430 19.146 1.00 85.75 105 LEU A CA 1
ATOM 819 C C . LEU A 1 105 ? -3.875 2.879 19.591 1.00 85.75 105 LEU A C 1
ATOM 821 O O . LEU A 1 105 ? -4.701 3.443 20.312 1.00 85.75 105 LEU A O 1
ATOM 825 N N . LYS A 1 106 ? -2.791 3.518 19.131 1.00 82.38 106 LYS A N 1
ATOM 826 C CA . LYS A 1 106 ? -2.523 4.938 19.420 1.00 82.38 106 LYS A CA 1
ATOM 827 C C . LYS A 1 106 ? -3.643 5.839 18.902 1.00 82.38 106 LYS A C 1
ATOM 829 O O . LYS A 1 106 ? -4.084 6.733 19.629 1.00 82.38 106 LYS A O 1
ATOM 834 N N . LYS A 1 107 ? -4.128 5.589 17.679 1.00 81.88 107 LYS A N 1
ATOM 835 C CA . LYS A 1 107 ? -5.248 6.336 17.086 1.00 81.88 107 LYS A CA 1
ATOM 836 C C . LYS A 1 107 ? -6.537 6.143 17.884 1.00 81.88 107 LYS A C 1
ATOM 838 O O . LYS A 1 107 ? -7.192 7.132 18.192 1.00 81.88 107 LYS A O 1
ATOM 843 N N . ILE A 1 108 ? -6.860 4.915 18.297 1.00 88.25 108 ILE A N 1
ATOM 844 C CA . ILE A 1 108 ? -8.041 4.625 19.130 1.00 88.25 108 ILE A CA 1
ATOM 845 C C . ILE A 1 108 ? -7.985 5.396 20.456 1.00 88.25 108 ILE A C 1
ATOM 847 O O . ILE A 1 108 ? -8.964 6.034 20.839 1.00 88.25 108 ILE A O 1
ATOM 851 N N . ILE A 1 109 ? -6.842 5.387 21.147 1.00 90.31 109 ILE A N 1
ATOM 852 C CA . ILE A 1 109 ? -6.675 6.117 22.415 1.00 90.31 109 ILE A CA 1
ATOM 853 C C . ILE A 1 109 ? -6.879 7.624 22.207 1.00 90.31 109 ILE A C 1
ATOM 855 O O . ILE A 1 109 ? -7.573 8.272 22.997 1.00 90.31 109 ILE A O 1
ATOM 859 N N . LEU A 1 110 ? -6.295 8.184 21.144 1.00 88.25 110 LEU A N 1
ATOM 860 C CA . LEU A 1 110 ? -6.436 9.603 20.821 1.00 88.25 110 LEU A CA 1
ATOM 861 C C . LEU A 1 110 ? -7.893 9.971 20.512 1.00 88.25 110 LEU A C 1
ATOM 863 O O . LEU A 1 110 ? -8.400 10.953 21.057 1.00 88.25 110 LEU A O 1
ATOM 867 N N . LEU A 1 111 ? -8.569 9.161 19.696 1.00 87.19 111 LEU A N 1
ATOM 868 C CA . LEU A 1 111 ? -9.976 9.348 19.345 1.00 87.19 111 LEU A CA 1
ATOM 869 C C . LEU A 1 111 ? -10.872 9.277 20.583 1.00 87.19 111 LEU A C 1
ATOM 871 O O . LEU A 1 111 ? -11.693 10.167 20.791 1.00 87.19 111 LEU A O 1
ATOM 875 N N . ASN A 1 112 ? -10.660 8.298 21.464 1.00 87.12 112 ASN A N 1
ATOM 876 C CA . ASN A 1 112 ? -11.411 8.180 22.715 1.00 87.12 112 ASN A CA 1
ATOM 877 C C . ASN A 1 112 ? -11.233 9.411 23.613 1.00 87.12 112 ASN A C 1
ATOM 879 O O . ASN A 1 112 ? -12.193 9.887 24.221 1.00 87.12 112 ASN A O 1
ATOM 883 N N . ARG A 1 113 ? -10.019 9.973 23.671 1.00 90.06 113 ARG A N 1
ATOM 884 C CA . ARG A 1 113 ? -9.758 11.210 24.416 1.00 90.06 113 ARG A CA 1
ATOM 885 C C . ARG A 1 113 ? -10.511 12.399 23.817 1.00 90.06 113 ARG A C 1
ATOM 887 O O . ARG A 1 113 ? -11.092 13.180 24.567 1.00 90.06 113 ARG A O 1
ATOM 894 N N . GLN A 1 114 ? -10.516 12.530 22.493 1.00 89.31 114 GLN A N 1
ATOM 895 C CA . GLN A 1 114 ? -11.246 13.595 21.798 1.00 89.31 114 GLN A CA 1
ATOM 896 C C . GLN A 1 114 ? -12.762 13.449 21.972 1.00 89.31 114 GLN A C 1
ATOM 898 O O . GLN A 1 114 ? -13.439 14.430 22.269 1.00 89.31 114 GLN A O 1
ATOM 903 N N . MET A 1 115 ? -13.292 12.228 21.880 1.00 87.12 115 MET A N 1
ATOM 904 C CA . MET A 1 115 ? -14.700 11.938 22.161 1.00 87.12 115 MET A CA 1
ATOM 905 C C . MET A 1 115 ? -15.087 12.317 23.592 1.00 87.12 115 MET A C 1
ATOM 907 O O . MET A 1 115 ? -16.119 12.948 23.800 1.00 87.12 115 MET A O 1
ATOM 911 N N . ALA A 1 116 ? -14.255 11.981 24.584 1.00 85.88 116 ALA A N 1
ATOM 912 C CA . ALA A 1 116 ? -14.504 12.357 25.974 1.00 85.88 116 ALA A CA 1
ATOM 913 C C . ALA A 1 116 ? -14.543 13.884 26.162 1.00 85.88 116 ALA A C 1
ATOM 915 O O . ALA A 1 116 ? -15.390 14.394 26.891 1.00 85.88 116 ALA A O 1
ATOM 916 N N . GLN A 1 117 ? -13.665 14.618 25.472 1.00 86.69 117 GLN A N 1
ATOM 917 C CA . GLN A 1 117 ? -13.652 16.085 25.487 1.00 86.69 117 GLN A CA 1
ATOM 918 C C . GLN A 1 117 ? -14.893 16.682 24.807 1.00 86.69 117 GLN A C 1
ATOM 920 O O . GLN A 1 117 ? -15.486 17.617 25.340 1.00 86.69 117 GLN A O 1
ATOM 925 N N . LEU A 1 118 ? -15.324 16.123 23.672 1.00 81.44 118 LEU A N 1
ATOM 926 C CA . LEU A 1 118 ? -16.537 16.554 22.969 1.00 81.44 118 LEU A CA 1
ATOM 927 C C . LEU A 1 118 ? -17.806 16.301 23.794 1.00 81.44 118 LEU A C 1
ATOM 929 O O . LEU A 1 118 ? -18.664 17.178 23.866 1.00 81.44 118 LEU A O 1
ATOM 933 N N . HIS A 1 119 ? -17.908 15.154 24.469 1.00 74.56 119 HIS A N 1
ATOM 934 C CA . HIS A 1 119 ? -19.031 14.868 25.367 1.00 74.56 119 HIS A CA 1
ATOM 935 C C . HIS A 1 119 ? -19.077 15.809 26.579 1.00 74.56 119 HIS A C 1
ATOM 937 O O . HIS A 1 119 ? -20.160 16.170 27.027 1.00 74.56 119 HIS A O 1
ATOM 943 N N . GLN A 1 120 ? -17.927 16.250 27.097 1.00 71.19 120 GLN A N 1
ATOM 944 C CA . GLN A 1 120 ? -17.885 17.258 28.166 1.00 71.19 120 GLN A CA 1
ATOM 945 C C . GLN A 1 120 ? -18.258 18.663 27.666 1.00 71.19 120 GLN A C 1
ATOM 947 O O . GLN A 1 120 ? -18.796 19.460 28.430 1.00 71.19 120 GLN A O 1
ATOM 952 N N . ALA A 1 121 ? -18.001 18.964 26.389 1.00 68.50 121 ALA A N 1
ATOM 953 C CA . ALA A 1 121 ? -18.325 20.249 25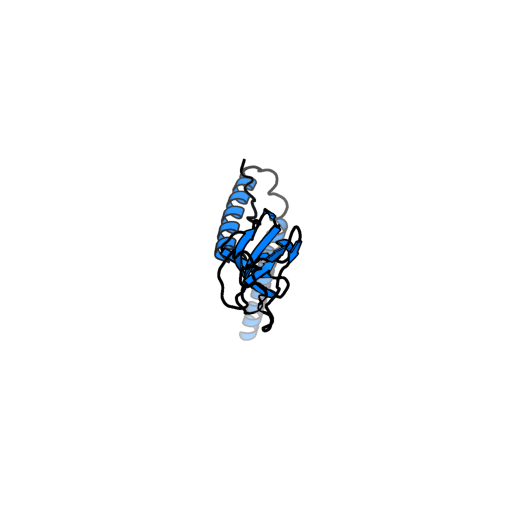.773 1.00 68.50 121 ALA A CA 1
ATOM 954 C C . ALA A 1 121 ? -19.804 20.389 25.358 1.00 68.50 121 ALA A C 1
ATOM 956 O O . ALA A 1 121 ? -20.253 21.509 25.117 1.00 68.50 121 ALA A O 1
ATOM 957 N N . ASN A 1 122 ? -20.568 19.292 25.283 1.00 60.66 122 ASN A N 1
ATOM 958 C CA . ASN A 1 122 ? -21.981 19.313 24.901 1.00 60.66 122 ASN A CA 1
ATOM 959 C C . ASN A 1 122 ? -22.855 18.523 25.902 1.00 60.66 122 ASN A C 1
ATOM 961 O O . ASN A 1 122 ? -23.151 17.351 25.666 1.00 60.66 122 ASN A O 1
ATOM 965 N N . PRO A 1 123 ? -23.312 19.138 27.011 1.00 58.53 123 PRO A N 1
ATOM 966 C CA . PRO A 1 123 ? -24.102 18.447 28.035 1.00 58.53 123 PRO A CA 1
ATOM 967 C C . PRO A 1 123 ? -25.521 18.030 27.590 1.00 58.53 123 PRO A C 1
ATOM 969 O O . PRO A 1 123 ? -26.215 17.361 28.348 1.00 58.53 123 PRO A O 1
ATOM 972 N N . ASN A 1 124 ? -25.964 18.379 26.374 1.00 56.22 124 ASN A N 1
ATOM 973 C CA . ASN A 1 124 ? -27.366 18.236 25.954 1.00 56.22 124 ASN A CA 1
ATOM 974 C C . ASN A 1 124 ? -27.677 17.038 25.031 1.00 56.22 124 ASN A C 1
ATOM 976 O O . ASN A 1 124 ? -28.766 16.999 24.466 1.00 56.22 124 ASN A O 1
ATOM 980 N N . THR A 1 125 ? -26.777 16.063 24.839 1.00 53.22 125 THR A N 1
ATOM 981 C CA . THR A 1 125 ? -27.037 14.929 23.909 1.00 53.22 125 THR A CA 1
ATOM 982 C C . THR A 1 125 ? -26.907 13.520 24.495 1.00 53.22 125 THR A C 1
ATOM 984 O O . THR A 1 125 ? -27.206 12.549 23.806 1.00 53.22 125 THR A O 1
ATOM 987 N N . THR A 1 126 ? -26.571 13.365 25.776 1.00 51.62 126 THR A N 1
ATOM 988 C CA . THR A 1 126 ? -26.350 12.043 26.398 1.00 51.62 126 THR A CA 1
ATOM 989 C C . THR A 1 126 ? -27.581 11.512 27.145 1.00 51.62 126 THR A C 1
ATOM 991 O O . THR A 1 126 ? -27.463 11.060 28.281 1.00 51.62 126 THR A O 1
ATOM 994 N N . SER A 1 127 ? -28.778 11.588 26.558 1.00 48.16 127 SER A N 1
ATOM 995 C CA . SER A 1 127 ? -30.006 11.135 27.238 1.00 48.16 127 SER A CA 1
ATOM 996 C C . SER A 1 127 ? -30.935 10.220 26.440 1.00 48.16 127 SER A C 1
ATOM 998 O O . SER A 1 127 ? -31.985 9.881 26.977 1.00 48.16 127 SER A O 1
ATOM 1000 N N . MET A 1 128 ? -30.589 9.760 25.226 1.00 50.91 128 MET A N 1
ATOM 1001 C CA . MET A 1 128 ? -31.544 8.940 24.454 1.00 50.91 128 MET A CA 1
ATOM 1002 C C . MET A 1 128 ? -31.166 7.515 24.026 1.00 50.91 128 MET A C 1
ATOM 1004 O O . MET A 1 128 ? -32.107 6.789 23.740 1.00 50.91 128 MET A O 1
ATOM 1008 N N . ASP A 1 129 ? -29.914 7.037 24.078 1.00 49.97 129 ASP A N 1
ATOM 1009 C CA . ASP A 1 129 ? -29.627 5.683 23.530 1.00 49.97 129 ASP A CA 1
ATOM 1010 C C . ASP A 1 129 ? -29.111 4.609 24.506 1.00 49.97 129 ASP A C 1
ATOM 1012 O O . ASP A 1 129 ? -29.307 3.424 24.254 1.00 49.97 129 ASP A O 1
ATOM 1016 N N . ASN A 1 130 ? -28.522 4.952 25.658 1.00 49.88 130 ASN A N 1
ATOM 1017 C CA . ASN A 1 130 ? -27.888 3.933 26.521 1.00 49.88 130 ASN A CA 1
ATOM 1018 C C . ASN A 1 130 ? -28.726 3.451 27.717 1.00 49.88 130 ASN A C 1
ATOM 1020 O O . ASN A 1 130 ? -28.360 2.460 28.346 1.00 49.88 130 ASN A O 1
ATOM 1024 N N . THR A 1 131 ? -29.844 4.105 28.035 1.00 48.34 131 THR A N 1
ATOM 1025 C CA . THR A 1 131 ? -30.670 3.720 29.196 1.00 48.34 131 THR A CA 1
ATOM 1026 C C . THR A 1 131 ? -31.675 2.617 28.844 1.00 48.34 131 THR A C 1
ATOM 1028 O O . THR A 1 131 ? -31.917 1.726 29.644 1.00 48.34 131 THR A O 1
ATOM 1031 N N . ILE A 1 132 ? -32.201 2.586 27.613 1.00 53.03 132 ILE A N 1
ATOM 1032 C CA . ILE A 1 132 ? -33.305 1.674 27.253 1.00 53.03 132 ILE A CA 1
ATOM 1033 C C . ILE A 1 132 ? -32.833 0.213 27.078 1.00 53.03 132 ILE A C 1
ATOM 1035 O O . ILE A 1 132 ? -33.563 -0.721 27.415 1.00 53.03 132 ILE A O 1
ATOM 1039 N N . GLN A 1 133 ? -31.606 -0.019 26.592 1.00 49.12 133 GLN A N 1
ATOM 1040 C CA . GLN A 1 133 ? -31.098 -1.386 26.385 1.00 49.12 133 GLN A CA 1
ATOM 1041 C C . GLN A 1 133 ? -30.541 -2.043 27.652 1.00 49.12 133 GLN A C 1
ATOM 1043 O O . GLN A 1 133 ? -30.674 -3.256 27.801 1.00 49.12 133 GLN A O 1
ATOM 1048 N N . LYS A 1 134 ? -29.937 -1.275 28.565 1.00 52.94 134 LYS A N 1
ATOM 1049 C CA . LYS A 1 134 ? -29.293 -1.839 29.759 1.00 52.94 134 LYS A CA 1
ATOM 1050 C C . LYS A 1 134 ? -30.322 -2.351 30.772 1.00 52.94 134 LYS A C 1
ATOM 1052 O O . LYS A 1 134 ? -30.228 -3.497 31.199 1.00 52.94 134 LYS A O 1
ATOM 1057 N N . ASP A 1 135 ? -31.374 -1.572 31.011 1.00 57.81 135 ASP A N 1
ATOM 1058 C CA . ASP A 1 135 ? -32.449 -1.945 31.937 1.00 57.81 135 ASP A CA 1
ATOM 1059 C C . ASP A 1 135 ? -33.225 -3.183 31.445 1.00 57.81 135 ASP A C 1
ATOM 1061 O O . ASP A 1 135 ? -33.610 -4.045 32.230 1.00 57.81 135 ASP A O 1
ATOM 1065 N N . SER A 1 136 ? -33.396 -3.328 30.125 1.00 64.12 136 SER A N 1
ATOM 1066 C CA . SER A 1 136 ? -34.099 -4.476 29.531 1.00 64.12 136 SER A CA 1
ATOM 1067 C C . SER A 1 136 ? -33.321 -5.792 29.669 1.00 64.12 136 SER A C 1
ATOM 1069 O O . SER A 1 136 ? -33.924 -6.857 29.812 1.00 64.12 136 SER A O 1
ATOM 1071 N N . ILE A 1 137 ? -31.985 -5.737 29.621 1.00 70.38 137 ILE A N 1
ATOM 1072 C CA . ILE A 1 137 ? -31.122 -6.919 29.760 1.00 70.38 137 ILE A CA 1
ATOM 1073 C C . ILE A 1 137 ? -31.001 -7.322 31.231 1.00 70.38 137 ILE A C 1
ATOM 1075 O O . ILE A 1 137 ? -31.093 -8.513 31.532 1.00 70.38 137 ILE A O 1
ATOM 1079 N N . ASP A 1 138 ? -30.853 -6.352 32.134 1.00 73.62 138 ASP A N 1
ATOM 1080 C CA . ASP A 1 138 ? -30.704 -6.615 33.568 1.00 73.62 138 ASP A CA 1
ATOM 1081 C C . ASP A 1 138 ? -31.985 -7.247 34.151 1.00 73.62 138 ASP A C 1
ATOM 1083 O O . ASP A 1 138 ? -31.912 -8.259 34.852 1.00 73.62 138 ASP A O 1
ATOM 1087 N N . VAL A 1 139 ? -33.169 -6.773 33.737 1.00 78.38 139 VAL A N 1
ATOM 1088 C CA . VAL A 1 139 ? -34.463 -7.378 34.116 1.00 78.38 139 VAL A CA 1
ATOM 1089 C C . VAL A 1 139 ? -34.620 -8.799 33.557 1.00 78.38 139 VAL A C 1
ATOM 1091 O O . VAL A 1 139 ? -35.104 -9.699 34.248 1.00 78.38 139 VAL A O 1
ATOM 1094 N N . ALA A 1 140 ? -34.183 -9.044 32.317 1.00 80.06 140 ALA A N 1
ATOM 1095 C CA . ALA A 1 140 ? -34.234 -10.381 31.724 1.00 80.06 140 ALA A CA 1
ATOM 1096 C C . ALA A 1 140 ? -33.273 -11.364 32.419 1.00 80.06 140 ALA A C 1
ATOM 1098 O O . ALA A 1 140 ? -33.584 -12.556 32.526 1.00 80.06 140 ALA A O 1
ATOM 1099 N N . LEU A 1 141 ? -32.124 -10.881 32.903 1.00 83.38 141 LEU A N 1
ATOM 1100 C CA . LEU A 1 141 ? -31.168 -11.679 33.670 1.00 83.38 141 LEU A CA 1
ATOM 1101 C C . LEU A 1 141 ? -31.732 -12.068 35.042 1.00 83.38 141 LEU A C 1
ATOM 1103 O O . LEU A 1 141 ? -31.637 -13.235 35.427 1.00 83.38 141 LEU A O 1
ATOM 1107 N N . GLU A 1 142 ? -32.349 -11.126 35.758 1.00 85.44 142 GLU A N 1
ATOM 1108 C CA . GLU A 1 142 ? -32.953 -11.381 37.073 1.00 85.44 142 GLU A CA 1
ATOM 1109 C C . GLU A 1 142 ? -34.107 -12.387 37.002 1.00 85.44 142 GLU A C 1
ATOM 1111 O O . GLU A 1 142 ? -34.185 -13.310 37.824 1.00 85.44 142 GLU A O 1
ATOM 1116 N N . GLN A 1 143 ? -34.953 -12.282 35.974 1.00 86.88 143 GLN A N 1
ATOM 1117 C CA . GLN A 1 143 ? -36.047 -13.230 35.758 1.00 86.88 143 GLN A CA 1
ATOM 1118 C C . GLN A 1 143 ? -35.521 -14.649 35.482 1.00 86.88 143 GLN A C 1
ATOM 1120 O O . GLN A 1 143 ? -36.001 -15.629 36.051 1.00 86.88 143 GLN A O 1
ATOM 1125 N N . LYS A 1 144 ? -34.466 -14.774 34.667 1.00 89.94 144 LYS A N 1
ATOM 1126 C CA . LYS A 1 144 ? -33.842 -16.076 34.385 1.00 89.94 144 LYS A CA 1
ATOM 1127 C C . LYS A 1 144 ? -33.199 -16.702 35.622 1.00 89.94 144 LYS A C 1
ATOM 1129 O O . LYS A 1 144 ? -33.251 -17.919 35.782 1.00 89.94 144 LYS A O 1
ATOM 1134 N N . MET A 1 145 ? -32.584 -15.893 36.486 1.00 89.94 145 MET A N 1
ATOM 1135 C CA . MET A 1 145 ? -31.976 -16.380 37.728 1.00 89.94 145 MET A CA 1
ATOM 1136 C C . MET A 1 145 ? -33.027 -16.899 38.713 1.00 89.94 145 MET A C 1
ATOM 1138 O O . MET A 1 145 ? -32.813 -17.938 39.339 1.00 89.94 145 MET A O 1
ATOM 1142 N N . THR A 1 146 ? -34.175 -16.228 38.813 1.00 90.75 146 THR A N 1
ATOM 1143 C CA . THR A 1 146 ? -35.272 -16.658 39.695 1.00 90.75 146 THR A CA 1
ATOM 1144 C C . THR A 1 146 ? -35.969 -17.923 39.199 1.00 90.75 146 THR A C 1
ATOM 1146 O O . THR A 1 146 ? -36.300 -18.792 40.009 1.00 90.75 146 THR A O 1
ATOM 1149 N N . ASP A 1 147 ? -36.146 -18.084 37.888 1.00 92.12 147 ASP A N 1
ATOM 1150 C CA . ASP A 1 147 ? -36.731 -19.308 37.328 1.00 92.12 147 ASP A CA 1
ATOM 1151 C C . ASP A 1 147 ? -35.813 -20.524 37.535 1.00 92.12 147 ASP A C 1
ATOM 1153 O O . ASP A 1 147 ? -36.271 -21.595 37.940 1.00 92.12 147 ASP A O 1
ATOM 1157 N N . MET A 1 148 ? -34.500 -20.336 37.378 1.00 91.94 148 MET A N 1
ATOM 1158 C CA . MET A 1 148 ? -33.509 -21.389 37.623 1.00 91.94 148 MET A CA 1
ATOM 1159 C C . MET A 1 148 ? -33.457 -21.801 39.102 1.00 91.94 148 MET A C 1
ATOM 1161 O O . MET A 1 148 ? -33.322 -22.982 39.417 1.00 91.94 148 MET A O 1
ATOM 1165 N N . GLN A 1 149 ? -33.612 -20.848 40.028 1.00 91.69 149 GLN A N 1
ATOM 1166 C CA . GLN A 1 149 ? -33.680 -21.137 41.465 1.00 91.69 149 GLN A CA 1
ATOM 1167 C C . GLN A 1 149 ? -34.895 -22.002 41.821 1.00 91.69 149 GLN A C 1
ATOM 1169 O O . GLN A 1 149 ? -34.758 -22.958 42.586 1.00 91.69 149 GLN A O 1
ATOM 1174 N N . LYS A 1 150 ? -36.060 -21.723 41.225 1.00 91.88 150 LYS A N 1
ATOM 1175 C CA . LYS A 1 150 ? -37.272 -22.535 41.423 1.00 91.88 150 LYS A CA 1
ATOM 1176 C C . LYS A 1 150 ? -37.113 -23.951 40.874 1.00 91.88 150 LYS A C 1
ATOM 1178 O O . LYS A 1 150 ? -37.589 -24.904 41.488 1.00 91.88 150 LYS A O 1
ATOM 1183 N N . GLU A 1 151 ? -36.443 -24.104 39.734 1.00 92.31 151 GLU A N 1
ATOM 1184 C CA . GLU A 1 151 ? -36.177 -25.421 39.151 1.00 92.31 151 GLU A CA 1
ATOM 1185 C C . GLU A 1 151 ? -35.240 -26.253 40.039 1.00 92.31 151 GLU A C 1
ATOM 1187 O O . GLU A 1 151 ? -35.520 -27.422 40.314 1.00 92.31 151 GLU A O 1
ATOM 1192 N N . VAL A 1 152 ? -34.185 -25.631 40.573 1.00 91.19 152 VAL A N 1
ATOM 1193 C CA . VAL A 1 152 ? -33.272 -26.272 41.531 1.00 91.19 152 VAL A CA 1
ATOM 1194 C C . VAL A 1 152 ? -34.008 -26.698 42.803 1.00 91.19 152 VAL A C 1
ATOM 1196 O O . VAL A 1 152 ? -33.811 -27.819 43.271 1.00 91.19 152 VAL A O 1
ATOM 1199 N N . GLU A 1 153 ? -34.883 -25.853 43.347 1.00 90.69 153 GLU A N 1
ATOM 1200 C CA . GLU A 1 153 ? -35.665 -26.176 44.546 1.00 90.69 153 GLU A CA 1
ATOM 1201 C C . GLU A 1 153 ? -36.636 -27.345 44.301 1.00 90.69 153 GLU A C 1
ATOM 1203 O O . GLU A 1 153 ? -36.740 -28.260 45.123 1.00 90.69 153 GLU A O 1
ATOM 1208 N N . ASN A 1 154 ? -37.281 -27.383 43.132 1.00 90.44 154 ASN A N 1
ATOM 1209 C CA . ASN A 1 154 ? -38.165 -28.482 42.742 1.00 90.44 154 ASN A CA 1
ATOM 1210 C C . ASN A 1 154 ? -37.401 -29.812 42.586 1.00 90.44 154 ASN A C 1
ATOM 1212 O O . ASN A 1 154 ? -37.856 -30.853 43.065 1.00 90.44 154 ASN A O 1
ATOM 1216 N N . LEU A 1 155 ? -36.212 -29.788 41.976 1.00 88.69 155 LEU A N 1
ATOM 1217 C CA . LEU A 1 155 ? -35.351 -30.971 41.865 1.00 88.69 155 LEU A CA 1
ATOM 1218 C C . LEU A 1 155 ? -34.864 -31.449 43.241 1.00 88.69 155 LEU A C 1
ATOM 1220 O O . LEU A 1 155 ? -34.897 -32.646 43.528 1.00 88.69 155 LEU A O 1
ATOM 1224 N N . GLN A 1 156 ? -34.483 -30.531 44.133 1.00 86.00 156 GLN A N 1
ATOM 1225 C CA . GLN A 1 156 ? -34.112 -30.869 45.512 1.00 86.00 156 GLN A CA 1
ATOM 1226 C C . GLN A 1 156 ? -35.281 -31.481 46.300 1.00 86.00 156 GLN A C 1
ATOM 1228 O O . GLN A 1 156 ? -35.065 -32.381 47.116 1.00 86.00 156 GLN A O 1
ATOM 1233 N N . ALA A 1 157 ? -36.515 -31.038 46.047 1.00 83.69 157 ALA A N 1
ATOM 1234 C CA . ALA A 1 157 ? -37.715 -31.606 46.657 1.00 83.69 157 ALA A CA 1
ATOM 1235 C C . ALA A 1 157 ? -38.057 -33.009 46.120 1.00 83.69 157 ALA A C 1
ATOM 1237 O O . ALA A 1 157 ? -38.567 -33.835 46.877 1.00 83.69 157 ALA A O 1
ATOM 1238 N N . GLN A 1 158 ? -37.756 -33.304 44.850 1.00 80.94 158 GLN A N 1
ATOM 1239 C CA . GLN A 1 158 ? -37.928 -34.644 44.269 1.00 80.94 158 GLN A CA 1
ATOM 1240 C C . GLN A 1 158 ? -36.897 -35.648 44.790 1.00 80.94 158 GLN A C 1
ATOM 1242 O O . GLN A 1 158 ? -37.254 -36.791 45.042 1.00 80.94 158 GLN A O 1
ATOM 1247 N N . VAL A 1 159 ? -35.650 -35.220 45.008 1.00 79.06 159 VAL A N 1
ATOM 1248 C CA . VAL A 1 159 ? -34.574 -36.079 45.545 1.00 79.06 159 VAL A CA 1
ATOM 1249 C C . VAL A 1 159 ? -34.765 -36.398 47.039 1.00 79.06 159 VAL A C 1
ATOM 1251 O O . VAL A 1 159 ? -34.187 -37.353 47.547 1.00 79.06 159 VAL A O 1
ATOM 1254 N N . ARG A 1 160 ? -35.575 -35.611 47.763 1.00 69.44 160 ARG A N 1
ATOM 1255 C CA . ARG A 1 160 ? -35.913 -35.841 49.182 1.00 69.44 160 ARG A CA 1
ATOM 1256 C C . ARG A 1 160 ? -37.113 -36.777 49.408 1.00 69.44 160 ARG A C 1
ATOM 1258 O O . ARG A 1 160 ? -37.436 -37.026 50.570 1.00 69.44 160 ARG A O 1
ATOM 1265 N N . LYS A 1 161 ? -37.777 -37.257 48.352 1.00 55.28 161 LYS A N 1
ATOM 1266 C CA . LYS A 1 161 ? -38.813 -38.304 48.420 1.00 55.28 161 LYS A CA 1
ATOM 1267 C C . LYS A 1 161 ? -38.213 -39.666 48.103 1.00 55.28 161 LYS A C 1
ATOM 1269 O O . LYS A 1 161 ? -38.693 -40.640 48.718 1.00 55.28 161 LYS A O 1
#

Foldseek 3Di:
DDDPPLVPLDDDAQFWKQFLVRWIWGFHDADPVVQKTKTFTPDLQAQAQQFWQDDDPDTDWGDDDDPDDPDDDSRTDRPDHYPHSGIGMDHPVRIDTDQDPVNVVVSVVVVVVVVVVVCVVDVPPPDPDDPPVVVVVVVVVVVVVVVVVVVVVVVVVVVVD

Radius of gyration: 30.19 Å; chains: 1; bounding box: 62×64×77 Å

Organism: Reticulomyxa filosa (NCBI:txid46433)

pLDDT: mean 74.88, std 17.92, range [30.64, 94.88]

InterPro domains:
  IPR000938 CAP Gly-rich domain [SM01052] (13-96)
  IPR036859 CAP Gly-rich domain superfamily [G3DSA:2.30.30.190] (5-108)
  IPR036859 CAP Gly-rich domain superfamily [SSF74924] (9-103)

Sequence (161 aa):
MYKIDPYNTEVTEGDVVLLSSQAIGIIRTVLETAQLVGIELTDPLGNSDGKVFCVLGFVWYGCEQGEKNKRKGYNGIVYFHCKPKCGIFVRSNEIVRLITPEELLKKIILLNRQMAQLHQANPNTTSMDNTIQKDSIDVALEQKMTDMQKEVENLQAQVRK

Secondary structure (DSSP, 8-state):
-----TT--S--TT-EEEETTS-EEEEEEEEGGGTEEEEEESSS--SSTTEEEEETTEEEP-----SS-------PEE----STT-EEEEEGGGEEE---HHHHHHHHHHHHHHHHHHHHH-TTSTTSSSHHHHHHHHHHHHHHHHHHHHHHHHHHHHHT-